Protein AF-A0A8H6MPV1-F1 (afdb_monomer_lite)

Radius of gyration: 15.43 Å; chains: 1; bounding box: 40×21×54 Å

Sequence (115 aa):
MPSGIGSSHNLILSKLLQSMSNTLRRNIYNIHEHGIALGDICVPTPDPLASVRYGCVYWGDHVIDESAGQQQTGQVYAFITQHFLHWLEALSLLRSMSEGISSMSRIQRIFEVSS

Organism: NCBI:txid2175907

Secondary structure (DSSP, 8-state):
--TTHHHHHHHHHHHHHHHHHHH--SSTT---STT--GGGPPPPSS-TTTTTHHHHHHGGGG--SS---HHHHHHHHHHHHHHHHHHHHHHHHHT-HHHHHHHHHHHHHHHHHT-

Structure (mmCIF, N/CA/C/O backbone):
data_AF-A0A8H6MPV1-F1
#
_entry.id   AF-A0A8H6MPV1-F1
#
loop_
_atom_site.group_PDB
_atom_site.id
_atom_site.type_symbol
_atom_site.label_atom_id
_atom_site.label_alt_id
_atom_site.label_comp_id
_atom_site.label_asym_id
_atom_site.label_entity_id
_atom_site.label_seq_id
_atom_site.pdbx_PDB_ins_code
_atom_site.Cartn_x
_atom_site.Cartn_y
_atom_site.Cartn_z
_atom_site.occupancy
_atom_site.B_iso_or_equiv
_atom_site.auth_seq_id
_atom_site.auth_comp_id
_atom_site.auth_asym_id
_atom_site.auth_atom_id
_atom_site.pdbx_PDB_model_num
ATOM 1 N N . MET A 1 1 ? -7.899 -10.461 34.215 1.00 36.28 1 MET A N 1
ATOM 2 C CA . MET A 1 1 ? -8.389 -9.341 33.386 1.00 36.28 1 MET A CA 1
ATOM 3 C C . MET A 1 1 ? -7.337 -9.028 32.326 1.00 36.28 1 MET A C 1
ATOM 5 O O . MET A 1 1 ? -6.359 -8.381 32.679 1.00 36.28 1 MET A O 1
ATOM 9 N N . PRO A 1 2 ? -7.416 -9.540 31.083 1.00 46.22 2 PRO A N 1
ATOM 10 C CA . PRO A 1 2 ? -6.387 -9.248 30.092 1.00 46.22 2 PRO A CA 1
ATOM 11 C C . PRO A 1 2 ? -6.753 -7.989 29.294 1.00 46.22 2 PRO A C 1
ATOM 13 O O . PRO A 1 2 ? -7.315 -8.057 28.207 1.00 46.22 2 PRO A O 1
ATOM 16 N N . SER A 1 3 ? -6.379 -6.830 29.830 1.00 51.69 3 SER A N 1
ATOM 17 C CA . SER A 1 3 ? -6.470 -5.510 29.182 1.00 51.69 3 SER A CA 1
ATOM 18 C C . SER A 1 3 ? -5.336 -5.254 28.166 1.00 51.69 3 SER A C 1
ATOM 20 O O . SER A 1 3 ? -4.860 -4.129 28.042 1.00 51.69 3 SER A O 1
ATOM 22 N N . GLY A 1 4 ? -4.835 -6.298 27.493 1.00 51.41 4 GLY A N 1
ATOM 23 C CA . GLY A 1 4 ? -3.613 -6.228 26.671 1.00 51.41 4 GLY A CA 1
ATOM 24 C C . GLY A 1 4 ? -3.824 -6.288 25.157 1.00 51.41 4 GLY A C 1
ATOM 25 O O . GLY A 1 4 ? -2.981 -5.812 24.407 1.00 51.41 4 GLY A O 1
ATOM 26 N N . ILE A 1 5 ? -4.937 -6.859 24.690 1.00 52.88 5 ILE A N 1
ATOM 27 C CA . ILE A 1 5 ? -5.102 -7.219 23.272 1.00 52.88 5 ILE A CA 1
ATOM 28 C C . ILE A 1 5 ? -5.534 -6.000 22.436 1.00 52.88 5 ILE A C 1
ATOM 30 O O . ILE A 1 5 ? -4.906 -5.698 21.423 1.00 52.88 5 ILE A O 1
ATOM 34 N N . GLY A 1 6 ? -6.519 -5.217 22.896 1.00 53.66 6 GLY A N 1
ATOM 35 C CA . GLY A 1 6 ? -7.006 -4.026 22.172 1.00 53.66 6 GLY A CA 1
ATOM 36 C C . GLY A 1 6 ? -5.973 -2.896 22.009 1.00 53.66 6 GLY A C 1
ATOM 37 O O . GLY A 1 6 ? -6.022 -2.129 21.047 1.00 53.66 6 GLY A O 1
ATOM 38 N N . SER A 1 7 ? -4.992 -2.811 22.910 1.00 60.56 7 SER A N 1
ATOM 39 C CA . SER A 1 7 ? -3.907 -1.818 22.892 1.00 60.56 7 SER A CA 1
ATOM 40 C C . SER A 1 7 ? -2.801 -2.179 21.892 1.00 60.56 7 SER A C 1
ATOM 42 O O . SER A 1 7 ? -2.239 -1.294 21.244 1.00 60.56 7 SER A O 1
ATOM 44 N N . SER A 1 8 ? -2.499 -3.471 21.720 1.00 64.81 8 SER A N 1
ATOM 45 C CA . SER A 1 8 ? -1.465 -3.940 20.788 1.00 64.81 8 SER A CA 1
ATOM 46 C C . SER A 1 8 ? -1.875 -3.796 19.322 1.00 64.81 8 SER A C 1
ATOM 48 O O . SER A 1 8 ? -1.050 -3.383 18.508 1.00 64.81 8 SER A O 1
ATOM 50 N N . HIS A 1 9 ? -3.138 -4.065 18.982 1.00 69.44 9 HIS A N 1
ATOM 51 C CA . HIS A 1 9 ? -3.631 -3.917 17.606 1.00 69.44 9 HIS A CA 1
ATOM 52 C C . HIS A 1 9 ? -3.617 -2.460 17.134 1.00 69.44 9 HIS A C 1
ATOM 54 O O . HIS A 1 9 ? -3.128 -2.174 16.042 1.00 69.44 9 HIS A O 1
ATOM 60 N N . ASN A 1 10 ? -4.048 -1.527 17.989 1.00 79.69 10 ASN A N 1
ATOM 61 C CA . ASN A 1 10 ? -3.966 -0.095 17.697 1.00 79.69 10 ASN A CA 1
ATOM 62 C C . ASN A 1 10 ? -2.518 0.373 17.494 1.00 79.69 10 ASN A C 1
ATOM 64 O O . ASN A 1 10 ? -2.238 1.157 16.587 1.00 79.69 10 ASN A O 1
ATOM 68 N N . LEU A 1 11 ? -1.574 -0.139 18.292 1.00 86.12 11 LEU A N 1
ATOM 69 C CA . LEU A 1 11 ? -0.157 0.185 18.126 1.00 86.12 11 LEU A CA 1
ATOM 70 C C . LEU A 1 11 ? 0.395 -0.319 16.786 1.00 86.12 11 LEU A C 1
ATOM 72 O O . LEU A 1 11 ? 1.147 0.402 16.129 1.00 86.12 11 LEU A O 1
ATOM 76 N N . ILE A 1 12 ? 0.045 -1.544 16.384 1.00 90.06 12 ILE A N 1
ATOM 77 C CA . ILE A 1 12 ? 0.482 -2.117 15.105 1.00 90.06 12 ILE A CA 1
ATOM 78 C C . ILE A 1 12 ? -0.107 -1.311 13.952 1.00 90.06 12 ILE A C 1
ATOM 80 O O . ILE A 1 12 ? 0.652 -0.823 13.118 1.00 90.06 12 ILE A O 1
ATOM 84 N N . LE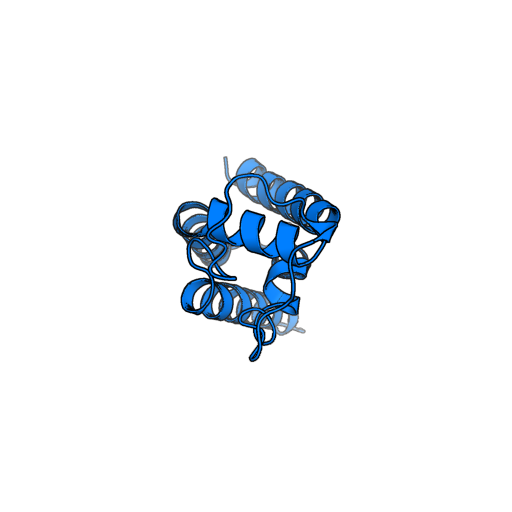U A 1 13 ? -1.425 -1.098 13.944 1.00 92.00 13 LEU A N 1
ATOM 85 C CA . LEU A 1 13 ? -2.096 -0.308 12.918 1.00 92.00 13 LEU A CA 1
ATOM 86 C C . LEU A 1 13 ? -1.468 1.084 12.789 1.00 92.00 13 LEU A C 1
ATOM 88 O O . LEU A 1 13 ? -1.064 1.473 11.696 1.00 92.00 13 LEU A O 1
ATOM 92 N N . SER A 1 14 ? -1.287 1.798 13.903 1.00 93.12 14 SER A N 1
ATOM 93 C CA . SER A 1 14 ? -0.685 3.133 13.893 1.00 93.12 14 SER A CA 1
ATOM 94 C C . SER A 1 14 ? 0.728 3.134 13.303 1.00 93.12 14 SER A C 1
ATOM 96 O O . SER A 1 14 ? 1.068 4.051 12.556 1.00 93.12 14 SER A O 1
ATOM 98 N N . LYS A 1 15 ? 1.554 2.123 13.608 1.00 95.06 15 LYS A N 1
ATOM 99 C CA . LYS A 1 15 ? 2.911 1.995 13.047 1.00 95.06 15 LYS A CA 1
ATOM 100 C C . LYS A 1 15 ? 2.886 1.697 11.550 1.00 95.06 15 LYS A C 1
ATOM 102 O O . LYS A 1 15 ? 3.680 2.274 10.810 1.00 95.06 15 LYS A O 1
ATOM 107 N N . LEU A 1 16 ? 1.984 0.823 11.102 1.00 96.25 16 LEU A N 1
ATOM 108 C CA . LEU A 1 16 ? 1.829 0.496 9.685 1.00 96.25 16 LEU A CA 1
ATOM 109 C C . LEU A 1 16 ? 1.375 1.723 8.892 1.00 96.25 16 LEU A C 1
ATOM 111 O O . LEU A 1 16 ? 2.032 2.080 7.916 1.00 96.25 16 LEU A O 1
ATOM 115 N N . LEU A 1 17 ? 0.316 2.404 9.344 1.00 96.62 17 LEU A N 1
ATOM 116 C CA . LEU A 1 17 ? -0.195 3.617 8.700 1.00 96.62 17 LEU A CA 1
ATOM 117 C C . LEU A 1 17 ? 0.879 4.706 8.636 1.00 96.62 17 LEU A C 1
ATOM 119 O O . LEU A 1 17 ? 1.106 5.271 7.572 1.00 96.62 17 LEU A O 1
ATOM 123 N N . GLN A 1 18 ? 1.606 4.943 9.733 1.00 97.25 18 GLN A N 1
ATOM 124 C CA . GLN A 1 18 ? 2.686 5.930 9.761 1.00 97.25 18 GLN A CA 1
ATOM 125 C C . GLN A 1 18 ? 3.825 5.574 8.795 1.00 97.25 18 GLN A C 1
ATOM 127 O O . GLN A 1 18 ? 4.285 6.427 8.037 1.00 97.25 18 GLN A O 1
ATOM 132 N N . SER A 1 19 ? 4.284 4.318 8.795 1.00 97.75 19 SER A N 1
ATOM 133 C CA . SER A 1 19 ? 5.365 3.885 7.905 1.00 97.75 19 SER A CA 1
ATOM 134 C C . SER A 1 19 ? 4.968 4.010 6.434 1.00 97.75 19 SER A C 1
ATOM 136 O O . SER A 1 19 ? 5.774 4.451 5.612 1.00 9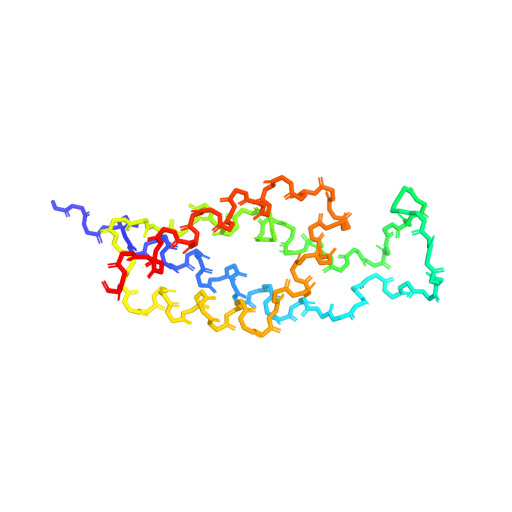7.75 19 SER A O 1
ATOM 138 N N . MET A 1 20 ? 3.727 3.644 6.107 1.00 98.19 20 MET A N 1
ATOM 139 C CA . MET A 1 20 ? 3.173 3.805 4.767 1.00 98.19 20 MET A CA 1
ATOM 140 C C . MET A 1 20 ? 3.043 5.279 4.390 1.00 98.19 20 MET A C 1
ATOM 142 O O . MET A 1 20 ? 3.526 5.647 3.329 1.00 98.19 20 MET A O 1
ATOM 146 N N . SER A 1 21 ? 2.490 6.142 5.244 1.00 97.94 21 SER A N 1
ATOM 147 C CA . SER A 1 21 ? 2.402 7.587 4.977 1.00 97.94 21 SER A CA 1
ATOM 148 C C . SER A 1 21 ? 3.761 8.234 4.706 1.00 97.94 21 SER A C 1
ATOM 150 O O . SER A 1 21 ? 3.859 9.123 3.865 1.00 97.94 21 SER A O 1
ATOM 152 N N . ASN A 1 22 ? 4.824 7.755 5.358 1.00 97.62 22 ASN A N 1
ATOM 153 C CA . ASN A 1 22 ? 6.183 8.263 5.151 1.00 97.62 22 ASN A CA 1
ATOM 154 C C . ASN A 1 22 ? 6.841 7.771 3.848 1.00 97.62 22 ASN A C 1
ATOM 156 O O . ASN A 1 22 ? 7.849 8.334 3.428 1.00 97.62 22 ASN A O 1
ATOM 160 N N . THR A 1 23 ? 6.312 6.710 3.233 1.00 97.38 23 THR A N 1
ATOM 161 C CA . THR A 1 23 ? 6.945 6.023 2.092 1.00 97.38 23 THR A CA 1
ATOM 162 C C . THR A 1 23 ? 6.128 6.153 0.808 1.00 97.38 23 THR A C 1
ATOM 164 O O . THR A 1 23 ? 6.679 6.355 -0.275 1.00 97.38 23 THR A O 1
ATOM 167 N N . LEU A 1 24 ? 4.805 6.031 0.915 1.00 98.31 24 LEU A N 1
ATOM 168 C CA . LEU A 1 24 ? 3.877 6.047 -0.203 1.00 98.31 24 LEU A CA 1
ATOM 169 C C . LEU A 1 24 ? 3.750 7.455 -0.775 1.00 98.31 24 LEU A C 1
ATOM 171 O O . LEU A 1 24 ? 3.304 8.393 -0.115 1.00 98.31 24 LEU A O 1
ATOM 175 N N . ARG A 1 25 ? 4.080 7.562 -2.055 1.00 97.62 25 ARG A N 1
ATOM 176 C CA . ARG A 1 25 ? 3.989 8.779 -2.855 1.00 97.62 25 ARG A CA 1
ATOM 177 C C . ARG A 1 25 ? 3.512 8.423 -4.252 1.00 97.62 25 ARG A C 1
ATOM 179 O O . ARG A 1 25 ? 3.610 7.273 -4.659 1.00 97.62 25 ARG A O 1
ATOM 186 N N . ARG A 1 26 ? 3.065 9.417 -5.011 1.00 96.62 26 ARG A N 1
ATOM 187 C CA . ARG A 1 26 ? 2.768 9.239 -6.433 1.00 96.62 26 ARG A CA 1
ATOM 188 C C . ARG A 1 26 ? 4.007 8.752 -7.191 1.00 96.62 26 ARG A C 1
ATOM 190 O O . ARG A 1 26 ? 5.103 9.285 -6.984 1.00 96.62 26 ARG A O 1
ATOM 197 N N . ASN A 1 27 ? 3.799 7.817 -8.114 1.00 94.94 27 ASN A N 1
ATOM 198 C CA . ASN A 1 27 ? 4.827 7.271 -8.996 1.00 94.94 27 ASN A CA 1
ATOM 199 C C . ASN A 1 27 ? 5.992 6.629 -8.215 1.00 94.94 27 ASN A C 1
ATOM 201 O O . ASN A 1 27 ? 7.144 7.075 -8.288 1.00 94.94 27 ASN A O 1
ATOM 205 N N . ILE A 1 28 ? 5.674 5.607 -7.418 1.00 96.38 28 ILE A N 1
ATOM 206 C CA . ILE A 1 28 ? 6.561 4.938 -6.455 1.00 96.38 28 ILE A CA 1
ATOM 207 C C . ILE A 1 28 ? 7.807 4.388 -7.154 1.00 96.38 28 ILE A C 1
ATOM 209 O O . ILE A 1 28 ? 8.924 4.644 -6.703 1.00 96.38 28 ILE A O 1
ATOM 213 N N . TYR A 1 29 ? 7.62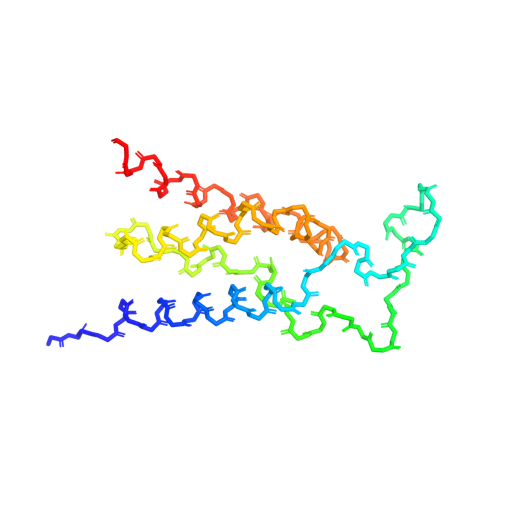8 3.690 -8.278 1.00 95.50 29 TYR A N 1
ATOM 214 C CA . TYR A 1 29 ? 8.726 3.113 -9.069 1.00 95.50 29 TYR A CA 1
ATOM 215 C C . TYR A 1 29 ? 9.288 4.070 -10.132 1.00 95.50 29 TYR A C 1
ATOM 217 O O . TYR A 1 29 ? 10.152 3.674 -10.906 1.00 95.50 29 TYR A O 1
ATOM 225 N N . ASN A 1 30 ? 8.849 5.336 -10.143 1.00 93.12 30 ASN A N 1
ATOM 226 C CA . ASN A 1 30 ? 9.286 6.359 -11.097 1.00 93.12 30 ASN A CA 1
ATOM 227 C C . ASN A 1 30 ? 9.166 5.903 -12.568 1.00 93.12 30 ASN A C 1
ATOM 229 O O . ASN A 1 30 ? 10.092 6.028 -13.366 1.00 93.12 30 ASN A O 1
ATOM 233 N N . ILE A 1 31 ? 8.007 5.348 -12.912 1.00 90.62 31 ILE A N 1
ATOM 234 C CA . ILE A 1 31 ? 7.677 4.883 -14.256 1.00 90.62 31 ILE A CA 1
ATOM 235 C C . ILE A 1 31 ? 7.399 6.111 -15.129 1.00 90.62 31 ILE A C 1
ATOM 237 O O . ILE A 1 31 ? 6.576 6.960 -14.777 1.00 90.62 31 ILE A O 1
ATOM 241 N N . HIS A 1 32 ? 8.105 6.219 -16.253 1.00 85.56 32 HIS A N 1
ATOM 242 C CA . HIS A 1 32 ? 7.967 7.331 -17.203 1.00 85.56 32 HIS A CA 1
ATOM 243 C C . HIS A 1 32 ? 7.093 6.980 -18.416 1.00 85.56 32 HIS A C 1
ATOM 245 O O . HIS A 1 32 ? 6.534 7.870 -19.061 1.00 85.56 32 HIS A O 1
ATOM 251 N N . GLU A 1 33 ? 6.952 5.690 -18.718 1.00 84.88 33 GLU A N 1
ATOM 252 C CA . GLU A 1 33 ? 6.164 5.209 -19.846 1.00 84.88 33 GLU A CA 1
ATOM 253 C C . GLU A 1 33 ? 4.688 5.080 -19.470 1.00 84.88 33 GLU A C 1
ATOM 255 O O . GLU A 1 33 ? 4.293 4.312 -18.591 1.00 84.88 33 GLU A O 1
ATOM 260 N N . HIS A 1 34 ? 3.857 5.851 -20.164 1.00 73.88 34 HIS A N 1
ATOM 261 C CA . HIS A 1 34 ? 2.415 5.817 -19.991 1.00 73.88 34 HIS A CA 1
ATOM 262 C C . HIS A 1 34 ? 1.875 4.598 -20.745 1.00 73.88 34 HIS A C 1
ATOM 264 O O . HIS A 1 34 ? 2.010 4.519 -21.962 1.00 73.88 34 HIS A O 1
ATOM 270 N N . GLY A 1 35 ? 1.269 3.650 -20.027 1.00 81.81 35 GLY A N 1
ATOM 271 C CA . GLY A 1 35 ? 0.686 2.444 -20.625 1.00 81.81 35 GLY A CA 1
ATOM 272 C C . GLY A 1 35 ? 1.574 1.200 -20.597 1.00 81.81 35 GLY A C 1
ATOM 273 O O . GLY A 1 35 ? 1.207 0.206 -21.219 1.00 81.81 35 GLY A O 1
ATO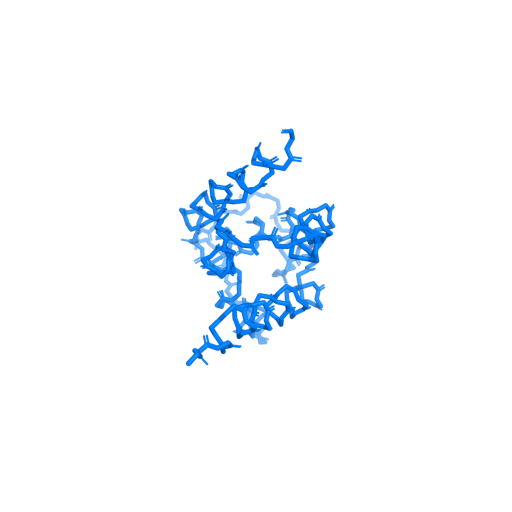M 274 N N . ILE A 1 36 ? 2.696 1.218 -19.864 1.00 87.00 36 ILE A N 1
ATOM 275 C CA . ILE A 1 36 ? 3.458 -0.006 -19.595 1.00 87.00 36 ILE A CA 1
ATOM 276 C C . ILE A 1 36 ? 2.548 -1.049 -18.933 1.00 87.00 36 ILE A C 1
ATOM 278 O O . ILE A 1 36 ? 1.794 -0.744 -18.000 1.00 87.00 36 ILE A O 1
ATOM 282 N N . ALA A 1 37 ? 2.589 -2.287 -19.425 1.00 88.25 37 ALA A N 1
ATOM 283 C CA . ALA A 1 37 ? 1.853 -3.359 -18.783 1.00 88.25 37 ALA A CA 1
ATOM 284 C C . ALA A 1 37 ? 2.487 -3.640 -17.422 1.00 88.25 37 ALA A C 1
ATOM 286 O O . ALA A 1 37 ? 3.705 -3.660 -17.274 1.00 88.25 37 ALA A O 1
ATOM 287 N N . LEU A 1 38 ? 1.659 -3.925 -16.418 1.00 86.19 38 LEU A N 1
ATOM 288 C CA . LEU A 1 38 ? 2.149 -4.186 -15.066 1.00 86.19 38 LEU A CA 1
ATOM 289 C C . LEU A 1 38 ? 3.196 -5.323 -15.057 1.00 86.19 38 LEU A C 1
ATOM 291 O O . LEU A 1 38 ? 4.118 -5.301 -14.248 1.00 86.19 38 LEU A O 1
ATOM 295 N N . GLY A 1 39 ? 3.045 -6.311 -15.961 1.00 88.00 39 GLY A N 1
ATOM 296 C CA . GLY A 1 39 ? 3.972 -7.431 -16.222 1.00 88.00 39 GLY A CA 1
ATOM 297 C C . GLY A 1 39 ? 5.401 -7.026 -16.570 1.00 88.00 39 GLY A C 1
ATOM 298 O O . GLY A 1 39 ? 6.328 -7.731 -16.186 1.00 88.00 39 GLY A O 1
ATOM 299 N N . ASP A 1 40 ? 5.556 -5.878 -17.217 1.00 90.00 40 ASP A N 1
ATOM 300 C CA . ASP A 1 40 ? 6.824 -5.419 -17.784 1.00 90.00 40 ASP A CA 1
ATOM 301 C C . ASP A 1 40 ? 7.543 -4.424 -16.858 1.00 90.00 40 ASP A C 1
ATOM 303 O O . ASP A 1 40 ? 8.633 -3.943 -17.161 1.00 90.00 40 ASP A O 1
ATOM 307 N N . ILE A 1 41 ? 6.948 -4.109 -15.702 1.00 92.12 41 ILE A N 1
ATOM 308 C CA . ILE A 1 41 ? 7.544 -3.216 -14.711 1.00 92.12 41 ILE A CA 1
ATOM 309 C C . ILE A 1 41 ? 8.614 -3.970 -13.916 1.00 92.12 41 ILE A C 1
ATOM 311 O O . ILE A 1 41 ? 8.319 -4.889 -13.147 1.00 92.12 41 ILE A O 1
ATOM 315 N N . CYS A 1 42 ? 9.858 -3.514 -14.037 1.00 91.19 42 CYS A N 1
ATOM 316 C CA . CYS A 1 42 ? 10.968 -3.974 -13.209 1.00 91.19 42 CYS A CA 1
ATOM 317 C C . CYS A 1 42 ? 10.924 -3.346 -11.808 1.00 91.19 42 CYS A C 1
ATOM 319 O O . CYS A 1 42 ? 10.691 -2.146 -11.659 1.00 91.19 42 CYS A O 1
ATOM 321 N N . VAL A 1 43 ? 11.218 -4.145 -10.779 1.00 94.06 43 VAL A N 1
ATOM 322 C CA . VAL A 1 43 ? 11.375 -3.655 -9.402 1.00 94.06 43 VAL A CA 1
ATOM 323 C C . VAL A 1 43 ? 12.673 -2.834 -9.303 1.00 94.06 43 VAL A C 1
ATOM 325 O O . VAL A 1 43 ? 13.743 -3.370 -9.606 1.00 94.06 43 VAL A O 1
ATOM 328 N N . PRO A 1 44 ? 12.623 -1.554 -8.885 1.00 93.75 44 PRO A N 1
ATOM 329 C CA . PRO A 1 44 ? 13.822 -0.740 -8.703 1.00 93.75 44 PRO A CA 1
ATOM 330 C C . PRO A 1 44 ? 14.737 -1.297 -7.608 1.00 93.75 44 PRO A C 1
ATOM 332 O O . PRO A 1 44 ? 14.291 -1.998 -6.703 1.00 93.75 44 PRO A O 1
ATOM 335 N N . THR A 1 45 ? 16.025 -0.946 -7.658 1.00 93.81 45 THR A N 1
ATOM 336 C CA . THR A 1 45 ? 16.990 -1.260 -6.593 1.00 93.81 45 THR A CA 1
ATOM 337 C C . THR A 1 45 ? 17.547 0.041 -6.000 1.00 93.81 45 THR A C 1
ATOM 339 O O . THR A 1 45 ? 18.185 0.795 -6.737 1.00 93.81 45 THR A O 1
ATOM 342 N N . PRO A 1 46 ? 17.340 0.319 -4.697 1.00 94.12 46 PRO A N 1
ATOM 343 C CA . PRO A 1 46 ? 16.580 -0.486 -3.727 1.00 94.12 46 PRO A CA 1
ATOM 344 C C . PRO A 1 46 ? 15.064 -0.460 -3.998 1.00 94.12 46 PRO A C 1
ATOM 346 O O . PRO A 1 46 ? 14.566 0.537 -4.514 1.00 94.12 46 PRO A O 1
ATOM 349 N N . ASP A 1 47 ? 14.337 -1.525 -3.624 1.00 96.94 47 ASP A N 1
ATOM 350 C CA . ASP A 1 47 ? 12.869 -1.586 -3.756 1.00 96.94 47 ASP A CA 1
ATOM 351 C C . ASP A 1 47 ? 12.222 -0.583 -2.785 1.00 96.94 47 ASP A C 1
ATOM 353 O O . ASP A 1 47 ? 12.273 -0.802 -1.567 1.00 96.94 47 ASP A O 1
ATOM 357 N N . PRO A 1 48 ? 11.579 0.493 -3.283 1.00 96.75 48 PRO A N 1
ATOM 358 C CA . PRO A 1 48 ? 10.957 1.505 -2.432 1.00 96.75 48 PRO A CA 1
ATOM 359 C C . PRO A 1 48 ? 9.858 0.949 -1.521 1.00 96.75 48 PRO A C 1
ATOM 361 O O . PRO A 1 48 ? 9.551 1.550 -0.495 1.00 96.75 48 PRO A O 1
ATOM 364 N N . LEU A 1 49 ? 9.253 -0.188 -1.883 1.00 97.94 49 LEU A N 1
ATOM 365 C CA . LEU A 1 49 ? 8.175 -0.812 -1.119 1.00 97.94 49 LEU A CA 1
ATOM 366 C C . LEU A 1 49 ? 8.670 -1.846 -0.110 1.00 97.94 49 LEU A C 1
ATOM 368 O O . LEU A 1 49 ? 7.867 -2.312 0.695 1.00 97.94 49 LEU A O 1
ATOM 372 N N . ALA A 1 50 ? 9.956 -2.208 -0.105 1.00 97.44 50 ALA A N 1
ATOM 373 C CA . ALA A 1 50 ? 10.462 -3.313 0.711 1.00 97.44 50 ALA A CA 1
ATOM 374 C C . ALA A 1 50 ? 10.101 -3.174 2.201 1.00 97.44 50 ALA A C 1
ATOM 376 O O . ALA A 1 50 ? 9.630 -4.133 2.812 1.00 97.44 50 ALA A O 1
ATOM 377 N N . SER A 1 51 ? 10.261 -1.976 2.770 1.00 96.88 51 SER A N 1
ATOM 378 C CA . SER A 1 51 ? 9.993 -1.698 4.189 1.00 96.88 51 SER A CA 1
ATOM 379 C C . SER A 1 51 ? 8.504 -1.635 4.541 1.00 96.88 51 SER A C 1
ATOM 381 O O . SER A 1 51 ? 8.136 -1.880 5.688 1.00 96.88 51 SER A O 1
ATOM 383 N N . VAL A 1 52 ? 7.638 -1.326 3.572 1.00 98.00 52 VAL A N 1
ATOM 384 C CA . VAL A 1 52 ? 6.197 -1.109 3.787 1.00 98.00 52 VAL A CA 1
ATOM 385 C C . VAL A 1 52 ? 5.315 -2.174 3.146 1.00 98.00 52 VAL A C 1
ATOM 387 O O . VAL A 1 52 ? 4.099 -2.112 3.301 1.00 98.00 52 VAL A O 1
ATOM 390 N N . ARG A 1 53 ? 5.896 -3.176 2.475 1.00 98.00 53 ARG A N 1
ATOM 391 C CA . ARG A 1 53 ? 5.185 -4.244 1.755 1.00 98.00 53 ARG A CA 1
ATOM 392 C C . ARG A 1 53 ? 4.127 -4.919 2.617 1.00 98.00 53 ARG A C 1
ATOM 394 O O . ARG A 1 53 ? 2.978 -5.008 2.205 1.00 98.00 53 ARG A O 1
ATOM 401 N N . TYR A 1 54 ? 4.500 -5.347 3.824 1.00 97.12 54 TYR A N 1
ATOM 402 C CA . TYR A 1 54 ? 3.559 -5.969 4.757 1.00 97.12 54 TYR A CA 1
ATOM 403 C C . TYR A 1 54 ? 2.407 -5.022 5.113 1.00 97.12 54 TYR A C 1
ATOM 405 O O . TYR A 1 54 ? 1.247 -5.417 5.053 1.00 97.12 54 TYR A O 1
ATOM 413 N N . GLY A 1 55 ? 2.723 -3.760 5.423 1.00 96.81 55 GLY A N 1
ATOM 414 C CA . GLY A 1 55 ? 1.718 -2.744 5.723 1.00 96.81 55 GLY A CA 1
ATOM 415 C C . GLY A 1 55 ? 0.768 -2.521 4.556 1.00 96.81 55 GLY A C 1
ATOM 416 O O . GLY A 1 55 ? -0.436 -2.571 4.756 1.00 96.81 55 GLY A O 1
ATOM 417 N N . CYS A 1 56 ? 1.291 -2.372 3.337 1.00 97.94 56 CYS A N 1
ATOM 418 C CA . CYS A 1 56 ? 0.479 -2.136 2.144 1.00 97.94 56 CYS A CA 1
ATOM 419 C C . CYS A 1 56 ? -0.557 -3.240 1.928 1.00 97.94 56 CYS A C 1
ATOM 421 O O . CYS A 1 56 ? -1.668 -2.939 1.510 1.00 97.94 56 CYS A O 1
ATOM 423 N N . VAL A 1 57 ? -0.206 -4.493 2.224 1.00 97.75 57 VAL A N 1
ATOM 424 C CA . VAL A 1 57 ? -1.079 -5.646 1.982 1.00 97.75 57 VAL A CA 1
ATOM 425 C C . VAL A 1 57 ? -2.034 -5.906 3.150 1.00 97.75 57 VAL A C 1
ATOM 427 O O . VAL A 1 57 ? -3.209 -6.156 2.916 1.00 97.75 57 VAL A O 1
ATOM 430 N N . TYR A 1 58 ? -1.561 -5.808 4.396 1.00 94.50 58 TYR A N 1
ATOM 431 C CA . TYR A 1 58 ? -2.268 -6.371 5.555 1.00 94.50 58 TYR A CA 1
ATOM 432 C C . TYR A 1 58 ? -2.683 -5.352 6.622 1.00 94.50 58 TYR A C 1
ATOM 434 O O . TYR A 1 58 ? -3.173 -5.746 7.678 1.00 94.50 58 TYR A O 1
ATOM 442 N N . TRP A 1 59 ? -2.512 -4.040 6.413 1.00 94.50 59 TRP A N 1
ATOM 443 C CA . TRP A 1 59 ? -2.930 -3.059 7.429 1.00 94.50 59 TRP A CA 1
ATOM 444 C C . TRP A 1 59 ? -4.434 -3.136 7.746 1.00 94.50 59 TRP A C 1
ATOM 446 O O . TRP A 1 59 ? -4.811 -2.946 8.902 1.00 94.50 59 TRP A O 1
ATOM 456 N N . GLY A 1 60 ? -5.270 -3.467 6.752 1.00 90.62 60 GLY A N 1
ATOM 457 C CA . GLY A 1 60 ? -6.716 -3.648 6.904 1.00 90.62 60 GLY A CA 1
ATOM 458 C C . GLY A 1 60 ? -7.094 -4.764 7.883 1.00 90.62 60 GLY A C 1
ATOM 459 O O . GLY A 1 60 ? -8.113 -4.668 8.562 1.00 90.62 60 GLY A O 1
ATOM 460 N N . ASP A 1 61 ? -6.248 -5.788 8.027 1.00 88.62 61 ASP A N 1
ATOM 461 C CA . ASP A 1 61 ? -6.478 -6.892 8.964 1.00 88.62 61 ASP A CA 1
ATOM 462 C C . ASP A 1 61 ? -6.281 -6.490 10.427 1.00 88.62 61 ASP A C 1
ATOM 464 O O . ASP A 1 61 ? -6.805 -7.146 11.327 1.00 88.62 61 ASP A O 1
ATOM 468 N N . HIS A 1 62 ? -5.548 -5.399 10.666 1.00 89.00 62 HIS A N 1
ATOM 469 C CA . HIS A 1 62 ? -5.324 -4.838 12.000 1.00 89.00 62 HIS A CA 1
ATOM 470 C C . HIS A 1 62 ? -6.402 -3.838 12.411 1.00 89.00 62 HIS A C 1
ATOM 472 O O . HIS A 1 62 ? -6.323 -3.267 13.503 1.00 89.00 62 HIS A O 1
ATOM 478 N N . VAL A 1 63 ? -7.405 -3.612 11.557 1.00 86.50 63 VAL A N 1
ATOM 479 C CA . VAL A 1 63 ? -8.560 -2.801 11.920 1.00 86.50 63 VAL A CA 1
ATOM 480 C C . VAL A 1 63 ? -9.591 -3.675 12.642 1.00 86.50 63 VAL A C 1
ATOM 482 O O . VAL A 1 63 ? -9.984 -4.720 12.127 1.00 86.50 63 VAL A O 1
ATOM 485 N N . ILE A 1 64 ? -9.972 -3.292 13.867 1.00 79.31 64 ILE A N 1
ATOM 486 C CA . ILE A 1 64 ? -10.853 -4.093 14.732 1.00 79.31 64 ILE A CA 1
ATOM 487 C C . ILE A 1 64 ? -12.286 -3.577 14.609 1.00 79.31 64 ILE A C 1
ATOM 489 O O . ILE A 1 64 ? -12.553 -2.437 14.978 1.00 79.31 64 ILE A O 1
ATOM 493 N N . ASP A 1 65 ? -13.204 -4.436 14.168 1.00 67.19 65 ASP A N 1
ATOM 494 C CA . ASP A 1 65 ? -14.612 -4.079 13.947 1.00 67.19 65 ASP A CA 1
ATOM 495 C C . ASP A 1 65 ? -15.379 -3.787 15.252 1.00 67.19 65 ASP A C 1
ATOM 497 O O . ASP A 1 65 ? -16.180 -2.862 15.312 1.00 67.19 65 ASP A O 1
ATOM 501 N N . GLU A 1 66 ? -15.125 -4.543 16.324 1.00 60.75 66 GLU A N 1
ATOM 502 C CA . GLU A 1 66 ? -15.929 -4.484 17.561 1.00 60.75 66 GLU A CA 1
ATOM 503 C C . GLU A 1 66 ? -15.479 -3.394 18.551 1.00 60.75 66 GLU A C 1
ATOM 505 O O . GLU A 1 66 ? -16.158 -3.121 19.540 1.00 60.75 66 GLU A O 1
ATOM 510 N N . SER A 1 67 ? -14.322 -2.766 18.312 1.00 56.47 67 SER A N 1
ATOM 511 C CA . SER A 1 67 ? -13.715 -1.806 19.242 1.00 56.47 67 SER A CA 1
ATOM 512 C C . SER A 1 67 ? -12.979 -0.660 18.551 1.00 56.47 67 SER A C 1
ATOM 514 O O . SER A 1 67 ? -12.044 -0.109 19.142 1.00 56.47 67 SER A O 1
ATOM 516 N N . ALA A 1 68 ? -13.340 -0.317 17.310 1.00 60.53 68 ALA A N 1
ATOM 517 C CA . ALA A 1 68 ? -12.783 0.849 16.633 1.00 60.53 68 ALA A CA 1
ATOM 518 C C . ALA A 1 68 ? -13.144 2.116 17.423 1.00 60.53 68 ALA A C 1
ATOM 520 O O . ALA A 1 68 ? -14.197 2.725 17.252 1.00 60.53 68 ALA A O 1
ATOM 521 N N . GLY A 1 69 ? -12.270 2.500 18.352 1.00 71.00 69 GLY A N 1
ATOM 522 C CA . GLY A 1 69 ? -12.390 3.763 19.061 1.00 71.00 69 GLY A CA 1
ATOM 523 C C . GLY A 1 69 ? -12.208 4.927 18.089 1.00 71.00 69 GLY A C 1
ATOM 524 O O . GLY A 1 69 ? -11.575 4.781 17.042 1.00 71.00 69 GLY A O 1
ATOM 525 N N . GLN A 1 70 ? -12.682 6.117 18.469 1.00 76.19 70 GLN A N 1
ATOM 526 C CA . GLN A 1 70 ? -12.556 7.346 17.666 1.00 76.19 70 GLN A CA 1
ATOM 527 C C . GLN A 1 70 ? -11.127 7.591 17.147 1.00 76.19 70 GLN A C 1
ATOM 529 O O . GLN A 1 70 ? -10.944 8.084 16.036 1.00 76.19 70 GLN A O 1
ATOM 534 N N . GLN A 1 71 ? -10.109 7.201 17.923 1.00 80.81 71 GLN A N 1
ATOM 535 C CA . GLN A 1 71 ? -8.706 7.286 17.520 1.00 80.81 71 GLN A CA 1
ATOM 536 C C . GLN A 1 71 ? -8.390 6.429 16.283 1.00 80.81 71 GLN A C 1
ATOM 538 O O . GLN A 1 71 ? -7.737 6.915 15.362 1.00 80.81 71 GLN A O 1
ATOM 543 N N . GLN A 1 72 ? -8.849 5.177 16.247 1.00 83.62 72 GLN A N 1
ATOM 544 C CA . GLN A 1 72 ? -8.590 4.248 15.147 1.00 83.62 72 GLN A CA 1
ATOM 545 C C . GLN A 1 72 ? -9.276 4.722 13.867 1.00 83.62 72 GLN A C 1
ATOM 547 O O . GLN A 1 72 ? -8.629 4.851 12.828 1.00 83.62 72 GLN A O 1
ATOM 552 N N . THR A 1 73 ? -10.559 5.078 13.965 1.00 86.06 73 THR A N 1
ATOM 553 C CA . THR A 1 73 ? -11.333 5.643 12.853 1.00 86.06 73 THR A CA 1
ATOM 554 C C . THR A 1 73 ? -10.679 6.915 12.313 1.00 86.06 73 THR A C 1
ATOM 556 O O . THR A 1 73 ? -10.533 7.061 11.101 1.00 86.06 73 THR A O 1
ATOM 559 N N . GLY A 1 74 ? -10.196 7.800 13.193 1.00 89.12 74 GLY A N 1
ATOM 560 C CA . GLY A 1 74 ? -9.476 9.012 12.798 1.00 89.12 74 GLY A CA 1
ATOM 561 C C . GLY A 1 74 ? -8.175 8.731 12.037 1.00 89.12 74 GLY A C 1
ATOM 562 O O . GLY A 1 74 ? -7.915 9.368 11.017 1.00 89.12 74 GLY A O 1
ATOM 563 N N . GLN A 1 75 ? -7.378 7.754 12.482 1.00 91.62 75 GLN A N 1
ATOM 564 C CA . GLN A 1 75 ? -6.139 7.361 11.799 1.00 91.62 75 GLN A CA 1
ATOM 565 C C . GLN A 1 75 ? -6.407 6.758 10.415 1.00 91.62 75 GLN A C 1
ATOM 567 O O . GLN A 1 75 ? -5.750 7.130 9.441 1.00 91.62 75 GLN A O 1
ATOM 572 N N . VAL A 1 76 ? -7.386 5.854 10.319 1.00 92.75 76 VAL A N 1
ATOM 573 C CA . VAL A 1 76 ? -7.785 5.224 9.053 1.00 92.75 76 VAL A CA 1
ATOM 574 C C . VAL A 1 76 ? -8.329 6.268 8.079 1.00 92.75 76 VAL A C 1
ATOM 576 O O . VAL A 1 76 ? -7.914 6.305 6.922 1.00 92.75 76 VAL A O 1
ATOM 579 N N . TYR A 1 77 ? -9.199 7.162 8.552 1.00 92.94 77 TYR A N 1
ATOM 580 C CA . TYR A 1 77 ? -9.750 8.249 7.746 1.00 92.94 77 TYR A CA 1
ATOM 581 C C . TYR A 1 77 ? -8.654 9.181 7.211 1.00 92.94 77 TYR A C 1
ATOM 583 O O . TYR A 1 77 ? -8.618 9.474 6.014 1.00 92.94 77 TYR A O 1
ATOM 591 N N . ALA A 1 78 ? -7.720 9.605 8.067 1.00 94.44 78 ALA A N 1
ATOM 592 C CA . ALA A 1 78 ? -6.595 10.445 7.660 1.00 94.44 78 ALA A CA 1
ATOM 593 C C . ALA A 1 78 ? -5.719 9.757 6.600 1.00 94.44 78 ALA A C 1
ATOM 595 O O . ALA A 1 78 ? -5.369 10.368 5.591 1.00 94.44 78 ALA A O 1
ATOM 596 N N . PHE A 1 79 ? -5.414 8.469 6.783 1.00 96.44 79 PHE A N 1
ATOM 597 C CA . PHE A 1 79 ? -4.621 7.716 5.816 1.00 96.44 79 PHE A CA 1
ATOM 598 C C . PHE A 1 79 ? -5.322 7.595 4.460 1.00 96.44 79 PHE A C 1
ATOM 600 O O . PHE A 1 79 ? -4.721 7.903 3.433 1.00 96.44 79 PHE A O 1
ATOM 607 N N . ILE A 1 80 ? -6.594 7.184 4.440 1.00 95.31 80 ILE A N 1
ATOM 608 C CA . ILE A 1 80 ? -7.350 7.006 3.195 1.00 95.31 80 ILE A CA 1
ATOM 609 C C . ILE A 1 80 ? -7.490 8.341 2.458 1.00 95.31 80 ILE A C 1
ATOM 611 O O . ILE A 1 80 ? -7.181 8.423 1.272 1.00 95.31 80 ILE A O 1
ATOM 615 N N . THR A 1 81 ? -7.871 9.415 3.148 1.00 95.56 81 THR A N 1
ATOM 616 C CA . THR A 1 81 ? -8.049 10.730 2.507 1.00 95.56 81 THR A CA 1
ATOM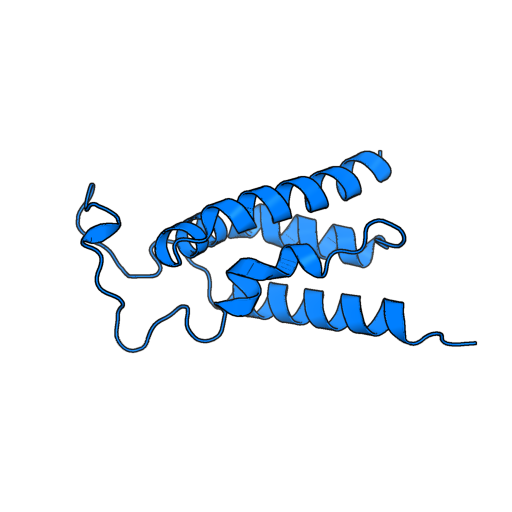 617 C C . THR A 1 81 ? -6.767 11.285 1.882 1.00 95.56 81 THR A C 1
ATOM 619 O O . THR A 1 81 ? -6.842 11.974 0.867 1.00 95.56 81 THR A O 1
ATOM 622 N N . GLN A 1 82 ? -5.592 10.966 2.432 1.00 96.75 82 GLN A N 1
ATOM 623 C CA . GLN A 1 82 ? -4.309 11.473 1.933 1.00 96.75 82 GLN A CA 1
ATOM 624 C C . GLN A 1 82 ? -3.587 10.519 0.972 1.00 96.75 82 GLN A C 1
ATOM 626 O O . GLN A 1 82 ? -2.909 10.968 0.046 1.00 96.75 82 GLN A O 1
ATOM 631 N N . HIS A 1 83 ? -3.697 9.205 1.183 1.00 97.94 83 HIS A N 1
ATOM 632 C CA . HIS A 1 83 ? -2.848 8.210 0.525 1.00 97.94 83 HIS A CA 1
ATOM 633 C C . HIS A 1 83 ? -3.604 7.115 -0.231 1.00 97.94 83 HIS A C 1
ATOM 635 O O . HIS A 1 83 ? -2.944 6.219 -0.750 1.00 97.94 83 HIS A O 1
ATOM 641 N N . PHE A 1 84 ? -4.934 7.176 -0.377 1.00 97.06 84 PHE A N 1
ATOM 642 C CA . PHE A 1 84 ? -5.704 6.122 -1.059 1.00 97.06 84 PHE A CA 1
ATOM 643 C C . PHE A 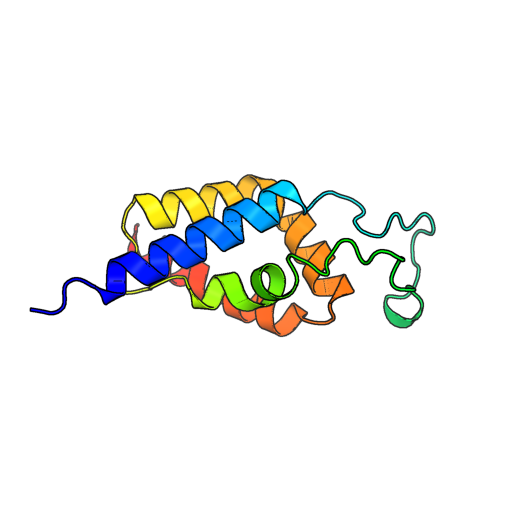1 84 ? -5.137 5.737 -2.435 1.00 97.06 84 PHE A C 1
ATOM 645 O O . PHE A 1 84 ? -4.874 4.564 -2.686 1.00 97.06 84 PHE A O 1
ATOM 652 N N . LEU A 1 85 ? -4.866 6.713 -3.308 1.00 97.69 85 LEU A N 1
ATOM 653 C CA . LEU A 1 85 ? -4.317 6.429 -4.640 1.00 97.69 85 LEU A CA 1
ATOM 654 C C . LEU A 1 85 ? -2.875 5.909 -4.589 1.00 97.69 85 LEU A C 1
ATOM 656 O O . LEU A 1 85 ? -2.524 5.019 -5.356 1.00 97.69 85 LEU A O 1
ATOM 660 N N . HIS A 1 86 ? -2.054 6.414 -3.664 1.00 98.44 86 HIS A N 1
ATOM 661 C CA . HIS A 1 86 ? -0.682 5.931 -3.472 1.00 98.44 86 HIS A CA 1
ATOM 662 C C . HIS A 1 86 ? -0.665 4.479 -2.972 1.00 98.44 86 HIS A C 1
ATOM 664 O O . HIS A 1 86 ? 0.184 3.680 -3.358 1.00 98.44 86 HIS A O 1
ATOM 670 N N . TRP A 1 87 ? -1.630 4.124 -2.124 1.00 98.38 87 TRP A N 1
ATOM 671 C CA . TRP A 1 87 ? -1.818 2.767 -1.632 1.00 98.38 87 TRP A CA 1
ATOM 672 C C . TRP A 1 87 ? -2.308 1.820 -2.734 1.00 98.38 87 TRP A C 1
ATOM 674 O O . TRP A 1 87 ? -1.749 0.735 -2.882 1.00 98.38 87 TRP A O 1
ATOM 684 N N . LEU A 1 88 ? -3.266 2.237 -3.571 1.00 97.62 88 LEU A N 1
ATOM 685 C CA . LEU A 1 88 ? -3.687 1.455 -4.742 1.00 97.62 88 LEU A CA 1
ATOM 686 C C . LEU A 1 88 ? -2.554 1.256 -5.757 1.00 97.62 88 LEU A C 1
ATOM 688 O O . LEU A 1 88 ? -2.429 0.177 -6.344 1.00 97.62 88 LEU A O 1
ATOM 692 N N . GLU A 1 89 ? -1.711 2.271 -5.949 1.00 97.19 89 GLU A N 1
ATOM 693 C CA . GLU A 1 89 ? -0.506 2.162 -6.770 1.00 97.19 89 GLU A CA 1
ATOM 694 C C . GLU A 1 89 ? 0.434 1.086 -6.205 1.00 97.19 89 GLU A C 1
ATOM 696 O O . GLU A 1 89 ? 0.823 0.167 -6.926 1.00 97.19 89 GLU A O 1
ATOM 701 N N . ALA A 1 90 ? 0.723 1.128 -4.900 1.00 97.94 90 ALA A N 1
ATOM 702 C CA . ALA A 1 90 ? 1.543 0.118 -4.235 1.00 97.94 90 ALA A CA 1
ATOM 703 C C . ALA A 1 90 ? 0.948 -1.293 -4.361 1.00 97.94 90 ALA A C 1
ATOM 705 O O . ALA A 1 90 ? 1.656 -2.222 -4.735 1.00 97.94 90 ALA A O 1
ATOM 706 N N . LEU A 1 91 ? -0.352 -1.469 -4.113 1.00 97.81 91 LEU A N 1
ATOM 707 C CA . LEU A 1 91 ? -1.026 -2.763 -4.259 1.00 97.81 91 LEU A CA 1
ATOM 708 C C . LEU A 1 91 ? -0.955 -3.310 -5.685 1.00 97.81 91 LEU A C 1
ATOM 710 O O . LEU A 1 91 ? -0.790 -4.517 -5.875 1.00 97.81 91 LEU A O 1
ATOM 714 N N . SER A 1 92 ? -1.053 -2.430 -6.682 1.00 96.00 92 SER A N 1
ATOM 715 C CA . SER A 1 92 ? -0.890 -2.800 -8.087 1.00 96.00 92 SER A CA 1
ATOM 716 C C . SER A 1 92 ? 0.527 -3.309 -8.339 1.00 96.00 92 SER A C 1
ATOM 718 O O . SER A 1 92 ? 0.692 -4.419 -8.839 1.00 96.00 92 SER A O 1
ATOM 720 N N . LEU A 1 93 ? 1.552 -2.561 -7.917 1.00 96.25 93 LEU A N 1
ATOM 721 C CA . LEU A 1 93 ? 2.961 -2.958 -8.047 1.00 96.25 93 LEU A CA 1
ATOM 722 C C . LEU A 1 93 ? 3.270 -4.274 -7.308 1.00 96.25 93 LEU A C 1
ATOM 724 O O . LEU A 1 93 ? 4.040 -5.097 -7.797 1.00 96.25 93 LEU A O 1
ATOM 728 N N . LEU A 1 94 ? 2.621 -4.506 -6.164 1.00 96.56 94 LEU A N 1
ATOM 729 C CA . LEU A 1 94 ? 2.760 -5.716 -5.347 1.00 96.56 94 LEU A CA 1
ATOM 730 C C . LEU A 1 94 ? 1.927 -6.910 -5.836 1.00 96.56 94 LEU A C 1
ATOM 732 O O . LEU A 1 94 ? 2.102 -8.008 -5.314 1.00 96.56 94 LEU A O 1
ATOM 736 N N . ARG A 1 95 ? 1.048 -6.725 -6.830 1.00 95.62 95 ARG A N 1
ATOM 737 C CA . ARG A 1 95 ? 0.090 -7.743 -7.309 1.00 95.62 95 ARG A CA 1
ATOM 738 C C . ARG A 1 95 ? -0.891 -8.225 -6.239 1.00 95.62 95 ARG A C 1
ATOM 740 O O . ARG A 1 95 ? -1.336 -9.366 -6.278 1.00 95.62 95 ARG A O 1
ATOM 747 N N . SER A 1 96 ? -1.260 -7.351 -5.307 1.00 96.69 96 SER A N 1
ATOM 748 C CA . SER A 1 96 ? -2.077 -7.697 -4.134 1.00 96.69 96 SER A CA 1
ATOM 749 C C . SER A 1 96 ? -3.432 -6.983 -4.118 1.00 96.69 96 SER A C 1
ATOM 751 O O . SER A 1 96 ? -3.962 -6.673 -3.056 1.00 96.69 96 SER A O 1
ATOM 753 N N . MET A 1 97 ? -4.016 -6.698 -5.288 1.00 95.31 97 MET A N 1
ATOM 754 C CA . MET A 1 97 ? -5.280 -5.950 -5.376 1.00 95.31 97 MET A CA 1
ATOM 755 C C . MET A 1 97 ? -6.449 -6.647 -4.650 1.00 95.31 97 MET A C 1
ATOM 757 O O . MET A 1 97 ? -7.302 -5.966 -4.087 1.00 95.31 97 MET A O 1
ATOM 761 N N . SER A 1 98 ? -6.466 -7.986 -4.596 1.00 95.38 98 SER A N 1
ATOM 762 C CA . SER A 1 98 ? -7.445 -8.763 -3.812 1.00 95.38 98 SER A CA 1
ATOM 763 C C . SER A 1 98 ? -7.430 -8.404 -2.323 1.00 95.38 98 SER A C 1
ATOM 765 O O . SER A 1 98 ? -8.485 -8.270 -1.702 1.00 95.38 98 SER A O 1
ATOM 767 N N . GLU A 1 99 ? -6.241 -8.181 -1.766 1.00 95.69 99 GLU A N 1
ATOM 768 C CA . GLU A 1 99 ? -6.053 -7.811 -0.359 1.00 95.69 99 GLU A CA 1
ATOM 769 C C . GLU A 1 99 ? -6.504 -6.371 -0.103 1.00 95.69 99 GLU A C 1
ATOM 771 O O . GLU A 1 99 ? -7.078 -6.059 0.942 1.00 95.69 99 GLU A O 1
ATOM 776 N N . GLY A 1 100 ? -6.337 -5.498 -1.102 1.00 94.94 100 GLY A N 1
ATOM 777 C CA . GLY A 1 100 ? -6.897 -4.148 -1.091 1.00 94.94 100 GLY A CA 1
ATOM 778 C C . GLY A 1 100 ? -8.420 -4.141 -1.005 1.00 94.94 100 GLY A C 1
ATOM 779 O O . GLY A 1 100 ? -8.987 -3.421 -0.183 1.00 94.94 100 GLY A O 1
ATOM 780 N N . ILE A 1 101 ? -9.087 -4.980 -1.804 1.00 94.31 101 ILE A N 1
ATOM 781 C CA . ILE A 1 101 ? -10.550 -5.129 -1.769 1.00 94.31 101 ILE A CA 1
ATOM 782 C C . ILE A 1 101 ? -10.994 -5.624 -0.389 1.00 94.31 101 ILE A C 1
ATOM 784 O O . ILE A 1 101 ? -11.862 -5.012 0.230 1.00 94.31 101 ILE A O 1
ATOM 788 N N . SER A 1 102 ? -10.345 -6.671 0.128 1.00 92.88 102 SER A N 1
ATOM 789 C CA . SER A 1 102 ? -10.642 -7.225 1.455 1.00 92.88 102 SER A CA 1
ATOM 790 C C . SER A 1 102 ? -10.453 -6.193 2.572 1.00 92.88 102 SER A C 1
ATOM 792 O O . SER A 1 102 ? -11.291 -6.080 3.469 1.00 92.88 102 SER A O 1
ATOM 794 N N . SER A 1 103 ? -9.392 -5.383 2.489 1.00 92.94 103 SER A N 1
ATOM 795 C CA . SER A 1 103 ? -9.140 -4.273 3.412 1.00 92.94 103 SER A CA 1
ATOM 796 C C . SER A 1 103 ? -10.250 -3.221 3.344 1.00 92.94 103 SER A C 1
ATOM 798 O O . SER A 1 103 ? -10.771 -2.813 4.381 1.00 92.94 103 SER A O 1
ATOM 800 N N . MET A 1 104 ? -10.680 -2.821 2.143 1.00 92.75 104 MET A N 1
ATOM 801 C CA . MET A 1 104 ? -11.764 -1.845 1.968 1.00 92.75 104 MET A CA 1
ATOM 802 C C . MET A 1 104 ? -13.099 -2.336 2.530 1.00 92.75 104 MET A C 1
ATOM 804 O O . MET A 1 104 ? -13.788 -1.565 3.193 1.00 92.75 104 MET A O 1
ATOM 808 N N . SER A 1 105 ? -13.438 -3.614 2.353 1.00 90.69 105 SER A N 1
ATOM 809 C CA . SER A 1 105 ? -14.660 -4.193 2.928 1.00 90.69 105 SER A CA 1
ATOM 810 C C . SER A 1 105 ? -14.661 -4.211 4.462 1.00 90.69 105 SER A C 1
ATOM 812 O O . SER A 1 105 ? -15.722 -4.152 5.082 1.00 90.69 105 SER A O 1
ATOM 814 N N . ARG A 1 106 ? -13.491 -4.294 5.109 1.00 88.31 106 ARG A N 1
ATOM 815 C CA . ARG A 1 106 ? -13.365 -4.130 6.571 1.00 88.31 106 ARG A CA 1
ATOM 816 C C . ARG A 1 106 ? -13.556 -2.672 6.976 1.00 88.31 106 ARG A C 1
ATOM 818 O O . ARG A 1 106 ? -14.358 -2.367 7.849 1.00 88.31 106 ARG A O 1
ATOM 825 N N . ILE A 1 107 ? -12.873 -1.765 6.284 1.00 87.31 107 ILE A N 1
ATOM 826 C CA . ILE A 1 107 ? -12.932 -0.325 6.557 1.00 87.31 107 ILE A CA 1
ATOM 827 C C . ILE A 1 107 ? -14.364 0.212 6.417 1.00 87.31 107 ILE A C 1
ATOM 829 O O . ILE A 1 107 ? -14.806 0.992 7.256 1.00 87.31 107 ILE A O 1
ATOM 833 N N . GLN A 1 108 ? -15.106 -0.229 5.397 1.00 86.62 108 GLN A N 1
ATOM 834 C CA . GLN A 1 108 ? -16.507 0.158 5.191 1.00 86.62 108 GLN A CA 1
ATOM 835 C C . GLN A 1 108 ? -17.388 -0.189 6.393 1.00 86.62 108 GLN A C 1
ATOM 837 O O . GLN A 1 108 ? -18.120 0.676 6.868 1.00 86.62 108 GLN A O 1
ATOM 842 N N . ARG A 1 109 ? -17.245 -1.396 6.955 1.00 83.31 109 ARG A N 1
ATOM 843 C CA . ARG A 1 109 ? -18.022 -1.823 8.130 1.00 83.31 109 ARG A CA 1
ATOM 844 C C . ARG A 1 109 ? -17.798 -0.918 9.341 1.00 83.31 109 ARG A C 1
ATOM 846 O O . ARG A 1 109 ? -18.732 -0.640 10.080 1.00 83.31 109 ARG A O 1
ATOM 853 N N . ILE A 1 110 ? -16.591 -0.389 9.512 1.00 78.00 110 ILE A N 1
ATOM 854 C CA . ILE A 1 110 ? -16.267 0.510 10.628 1.00 78.00 110 ILE A CA 1
ATOM 855 C C . ILE A 1 110 ? -16.919 1.886 10.462 1.00 78.00 110 ILE A C 1
ATOM 857 O O . ILE A 1 110 ? -17.381 2.479 11.440 1.00 78.00 110 ILE A O 1
ATOM 861 N N . PHE A 1 111 ? -16.984 2.397 9.231 1.00 74.31 111 PHE A N 1
ATOM 862 C CA . PHE A 1 111 ? -17.648 3.670 8.951 1.00 74.31 111 PHE A CA 1
ATOM 863 C C . PHE A 1 111 ? -19.180 3.558 8.981 1.00 74.31 111 PHE A C 1
ATOM 865 O O . PHE A 1 111 ? -19.842 4.496 9.420 1.00 74.31 111 PHE A O 1
ATOM 872 N N . GLU A 1 112 ? -19.742 2.411 8.595 1.00 71.25 112 GLU A N 1
ATOM 873 C CA . GLU A 1 112 ? -21.184 2.140 8.678 1.00 71.25 112 GLU A CA 1
ATOM 874 C C . GLU A 1 112 ? -21.678 2.023 10.127 1.00 71.25 112 GLU A C 1
ATOM 876 O O . GLU A 1 112 ? -22.745 2.532 10.451 1.00 71.25 112 GLU A O 1
ATOM 881 N N . VAL A 1 113 ? -20.890 1.419 11.022 1.00 56.88 113 VAL A N 1
ATOM 882 C CA . VAL A 1 113 ? -21.235 1.273 12.452 1.00 56.88 113 VAL A CA 1
ATOM 883 C C . VAL A 1 113 ? -21.134 2.598 13.229 1.00 56.88 113 VAL A C 1
ATOM 885 O O . VAL A 1 113 ? -21.685 2.720 14.320 1.00 56.88 113 VAL A O 1
ATOM 888 N N . SER A 1 114 ? -20.453 3.608 12.678 1.00 54.56 114 SER A N 1
ATOM 889 C CA . SER A 1 114 ? -20.242 4.914 13.325 1.00 54.56 114 SER A CA 1
ATOM 890 C C . SER A 1 114 ? -21.276 5.990 12.935 1.00 54.56 114 SER A C 1
ATOM 892 O O . SER A 1 114 ? -21.086 7.150 13.312 1.00 54.56 114 SER A O 1
ATOM 894 N N . SER A 1 115 ? -22.314 5.636 12.159 1.00 46.06 115 SER A N 1
ATOM 895 C CA . SER A 1 115 ? -23.332 6.550 11.599 1.00 46.06 115 SER A CA 1
ATOM 896 C C . SER A 1 115 ? -24.700 6.429 12.267 1.00 46.06 115 SER A C 1
ATOM 898 O O . SER A 1 115 ? -25.046 5.317 12.720 1.00 46.06 115 SER A O 1
#

Foldseek 3Di:
DCPDDLVVLLVVLLVLLVVCVVQQDPCNVVDPDDPPDLVPDDQDVVRSCPVNVCSLQCSLVSQDLPDCDPVNLVSVVVSCVPHVVSSVVSCSNVVRVVSVVVSVVSNVSNVVVVD

pLDDT: mean 87.0, std 14.36, range [36.28, 98.44]